Protein AF-A0A391NZA7-F1 (afdb_monomer_lite)

InterPro domains:
  IPR036621 Anticodon-binding domain superfamily [G3DSA:3.40.50.800] (8-64)

Secondary structure (DSSP, 8-state):
-HHHHHHHHHHHHHHHHHTEEEEE-TTT--EEEEEHHHHHHHHHHHHTTSS-HHHHHHHS-EE-

Foldseek 3Di:
DVVVVVVVVVVVVVVQVVQWDWDADDPVRWIFIGGPVCVVVVVVCCVVVVDDVVVVPVVTPTDD

Radius of gyration: 14.19 Å; chains: 1; bounding box: 32×18×41 Å

Sequence (64 aa):
EREREREREREREREREDKAVSLRERDSMKQVRLPLADVTTTVRDLCEGRLVWEDVLAKYPHFN

Organism: NCBI:txid797122

pLDDT: mean 87.69, std 9.98, range [57.31, 97.56]

Structure (mmCIF, N/CA/C/O backbone):
data_AF-A0A391NZA7-F1
#
_entry.id   AF-A0A391NZA7-F1
#
loop_
_atom_site.group_PDB
_atom_site.id
_atom_site.type_symbol
_atom_site.label_atom_id
_atom_site.label_alt_id
_atom_site.label_comp_id
_atom_site.label_asym_id
_atom_site.label_entity_id
_atom_site.label_seq_id
_atom_site.pdbx_PDB_ins_code
_atom_site.Cartn_x
_atom_site.Cartn_y
_atom_site.Cartn_z
_atom_site.occupancy
_atom_site.B_iso_or_equiv
_atom_site.auth_seq_id
_atom_site.auth_comp_id
_atom_site.auth_asym_id
_atom_site.auth_atom_id
_atom_site.pdbx_PDB_model_num
ATOM 1 N N . GLU A 1 1 ? 16.482 -10.227 -25.442 1.00 69.31 1 GLU A N 1
ATOM 2 C CA . GLU A 1 1 ? 15.119 -9.682 -25.242 1.00 69.31 1 GLU A CA 1
ATOM 3 C C . GLU A 1 1 ? 14.642 -9.876 -23.803 1.00 69.31 1 GLU A C 1
ATOM 5 O O . GLU A 1 1 ? 14.560 -8.891 -23.086 1.00 69.31 1 GLU A O 1
ATOM 10 N N . ARG A 1 2 ? 14.514 -11.125 -23.330 1.00 76.56 2 ARG A N 1
ATOM 11 C CA . ARG A 1 2 ? 14.132 -11.471 -21.941 1.00 76.56 2 ARG A CA 1
ATOM 12 C C . ARG A 1 2 ? 14.979 -10.825 -20.834 1.00 76.56 2 ARG A C 1
ATOM 14 O O . ARG A 1 2 ? 14.482 -10.566 -19.748 1.00 76.56 2 ARG A O 1
ATOM 21 N N . GLU A 1 3 ? 16.263 -10.587 -21.083 1.00 78.31 3 GLU A N 1
ATOM 22 C CA . GLU A 1 3 ? 17.174 -9.981 -20.101 1.00 78.31 3 GLU A CA 1
ATOM 23 C C . GLU A 1 3 ? 16.938 -8.471 -19.933 1.00 78.31 3 GLU A C 1
ATOM 25 O O . GLU A 1 3 ? 16.899 -7.970 -18.815 1.00 78.31 3 GLU A O 1
ATOM 30 N N . ARG A 1 4 ? 16.639 -7.771 -21.036 1.00 80.19 4 ARG A N 1
ATOM 31 C CA . ARG A 1 4 ? 16.298 -6.338 -21.032 1.00 80.19 4 ARG A CA 1
ATOM 32 C C . ARG A 1 4 ? 14.951 -6.073 -20.364 1.00 80.19 4 ARG A C 1
ATOM 34 O O . ARG A 1 4 ? 14.748 -5.021 -19.775 1.00 80.19 4 ARG A O 1
ATOM 41 N N . GLU A 1 5 ? 14.017 -7.009 -20.485 1.00 81.75 5 GLU A N 1
ATOM 42 C CA . GLU A 1 5 ? 12.709 -6.926 -19.833 1.00 81.75 5 GLU A CA 1
ATOM 43 C C . GLU A 1 5 ? 12.836 -7.063 -18.309 1.00 81.75 5 GLU A C 1
ATOM 45 O O . GLU A 1 5 ? 12.315 -6.228 -17.574 1.00 81.75 5 GLU A O 1
ATOM 50 N N . ARG A 1 6 ? 13.645 -8.024 -17.841 1.00 81.50 6 ARG A N 1
ATOM 51 C CA . ARG A 1 6 ? 13.971 -8.196 -16.415 1.00 81.50 6 ARG A CA 1
ATOM 52 C C . ARG A 1 6 ? 14.686 -6.986 -15.821 1.00 81.50 6 ARG A C 1
ATOM 54 O O . ARG A 1 6 ? 14.449 -6.641 -14.669 1.00 81.50 6 ARG A O 1
ATOM 61 N N . GLU A 1 7 ? 15.578 -6.357 -16.578 1.00 81.50 7 GLU A N 1
ATOM 62 C CA . GLU A 1 7 ? 16.293 -5.157 -16.135 1.00 81.50 7 GLU A CA 1
ATOM 63 C C . GLU A 1 7 ? 15.340 -3.967 -15.956 1.00 81.50 7 GL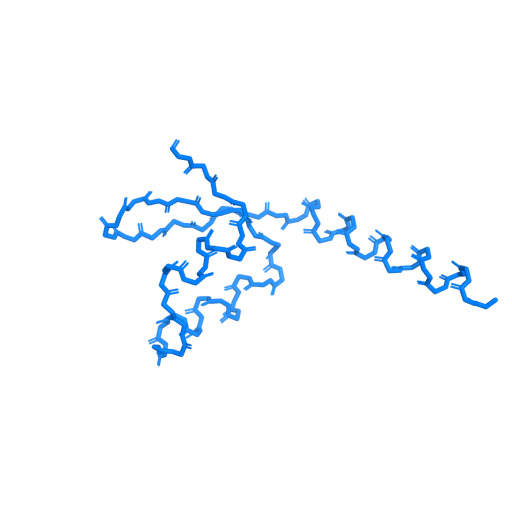U A C 1
ATOM 65 O O . GLU A 1 7 ? 15.362 -3.309 -14.919 1.00 81.50 7 GLU A O 1
ATOM 70 N N . ARG A 1 8 ? 14.414 -3.769 -16.903 1.00 80.44 8 ARG A N 1
ATOM 71 C CA . ARG A 1 8 ? 13.361 -2.744 -16.807 1.00 80.44 8 ARG A CA 1
ATOM 72 C C . ARG A 1 8 ? 12.407 -2.986 -15.641 1.00 80.44 8 ARG A C 1
ATOM 74 O O . ARG A 1 8 ? 11.931 -2.031 -15.037 1.00 80.44 8 ARG A O 1
ATOM 81 N N . GLU A 1 9 ? 12.086 -4.241 -15.348 1.00 80.25 9 GLU A N 1
ATOM 82 C CA . GLU A 1 9 ? 11.231 -4.596 -14.214 1.00 80.25 9 GLU A CA 1
ATOM 83 C C . GLU A 1 9 ? 11.920 -4.279 -12.881 1.00 80.25 9 GLU A C 1
ATOM 85 O O . GLU A 1 9 ? 11.327 -3.611 -12.037 1.00 80.25 9 GLU A O 1
ATOM 90 N N . ARG A 1 10 ? 13.207 -4.626 -12.745 1.00 79.06 10 ARG A N 1
ATOM 91 C CA . ARG A 1 10 ? 14.032 -4.284 -11.571 1.00 79.06 10 ARG A CA 1
ATOM 92 C C . ARG A 1 10 ? 14.179 -2.780 -11.367 1.00 79.06 10 ARG A C 1
ATOM 94 O O . ARG A 1 10 ? 14.175 -2.313 -10.234 1.00 79.06 10 ARG A O 1
ATOM 101 N N . GLU A 1 11 ? 14.333 -2.017 -12.444 1.00 77.81 11 GLU A N 1
ATOM 102 C CA . GLU A 1 11 ? 14.434 -0.556 -12.375 1.00 77.81 11 GLU A CA 1
ATOM 103 C C . GLU A 1 11 ? 13.112 0.074 -11.913 1.00 77.81 11 GLU A C 1
ATOM 105 O O . GLU A 1 11 ? 13.105 0.928 -11.029 1.00 77.81 11 GLU A O 1
ATOM 110 N N . ARG A 1 12 ? 11.977 -0.418 -12.427 1.00 74.19 12 ARG A N 1
ATOM 111 C CA . ARG A 1 12 ? 10.640 -0.009 -11.967 1.00 74.19 12 ARG A CA 1
ATOM 112 C C . ARG A 1 12 ? 10.391 -0.380 -10.509 1.00 74.19 12 ARG A C 1
ATOM 114 O O . ARG A 1 12 ? 9.732 0.373 -9.800 1.00 74.19 12 ARG A O 1
ATOM 121 N N . GLU A 1 13 ? 10.873 -1.538 -10.074 1.00 71.50 13 GLU A N 1
ATOM 122 C CA . GLU A 1 13 ? 10.761 -1.992 -8.689 1.00 71.50 13 GLU A CA 1
ATOM 123 C C . GLU A 1 13 ? 11.582 -1.099 -7.749 1.00 71.50 13 GLU A C 1
ATOM 125 O O . GLU A 1 13 ? 11.043 -0.599 -6.765 1.00 71.50 13 GLU A O 1
ATOM 130 N N . ARG A 1 14 ? 12.823 -0.764 -8.124 1.00 71.44 14 ARG A N 1
ATOM 131 C CA . ARG A 1 14 ? 13.659 0.204 -7.393 1.00 71.44 14 ARG A CA 1
ATOM 132 C C . ARG A 1 14 ? 13.022 1.587 -7.303 1.00 71.44 14 ARG A C 1
ATOM 134 O O . ARG A 1 14 ? 12.974 2.168 -6.227 1.00 71.44 14 ARG A O 1
ATOM 141 N N . GLU A 1 15 ? 12.466 2.102 -8.398 1.00 69.81 15 GLU A N 1
ATOM 142 C CA . GLU A 1 15 ? 11.804 3.413 -8.375 1.00 69.81 15 GLU A CA 1
ATOM 143 C C . GLU A 1 15 ? 10.556 3.416 -7.468 1.00 69.81 15 GLU A C 1
ATOM 145 O O . GLU A 1 15 ? 10.229 4.428 -6.838 1.00 69.81 15 GLU A O 1
ATOM 150 N N . ARG A 1 16 ? 9.852 2.279 -7.374 1.00 67.00 16 ARG A N 1
ATOM 151 C CA . ARG A 1 16 ? 8.726 2.099 -6.445 1.00 67.00 16 ARG A CA 1
ATOM 152 C C . ARG A 1 16 ? 9.186 2.070 -4.988 1.00 67.00 16 ARG A C 1
ATOM 154 O O . ARG A 1 16 ? 8.487 2.632 -4.145 1.00 67.00 16 ARG A O 1
ATOM 161 N N . GLU A 1 17 ? 10.334 1.461 -4.698 1.00 66.00 17 GLU A N 1
ATOM 162 C CA . GLU A 1 17 ? 10.947 1.462 -3.363 1.00 66.00 17 GLU A CA 1
ATOM 163 C C . GLU A 1 17 ? 11.441 2.858 -2.949 1.00 66.00 17 GLU A C 1
ATOM 165 O O . GLU A 1 17 ? 11.173 3.294 -1.825 1.00 66.00 17 GLU A O 1
ATOM 170 N N . ASP A 1 18 ? 12.073 3.604 -3.861 1.00 69.12 18 ASP A N 1
ATOM 171 C CA . ASP A 1 18 ? 12.608 4.950 -3.596 1.00 69.12 18 ASP A CA 1
ATOM 172 C C . ASP A 1 18 ? 11.512 5.974 -3.249 1.00 69.12 18 ASP A C 1
ATOM 174 O O . ASP A 1 18 ? 11.759 6.956 -2.547 1.00 69.12 18 ASP A O 1
ATOM 178 N N . LYS A 1 19 ? 10.271 5.731 -3.689 1.00 84.56 19 LYS A N 1
ATOM 179 C CA . LYS A 1 19 ? 9.099 6.577 -3.406 1.00 84.56 19 LYS A CA 1
ATOM 180 C C . LYS A 1 19 ? 8.139 5.929 -2.404 1.00 84.56 19 LYS A C 1
ATOM 182 O O . LYS A 1 19 ? 6.932 6.150 -2.482 1.00 84.56 19 LYS A O 1
ATOM 187 N N . ALA A 1 20 ? 8.631 5.111 -1.476 1.00 88.50 20 ALA A N 1
ATOM 188 C CA . ALA A 1 20 ? 7.788 4.515 -0.443 1.00 88.50 20 ALA A CA 1
ATOM 189 C C . ALA A 1 20 ? 7.458 5.502 0.692 1.00 88.50 20 ALA A C 1
ATOM 191 O O . ALA A 1 20 ? 8.346 6.152 1.249 1.00 88.50 20 ALA A O 1
ATOM 192 N N . VAL A 1 21 ? 6.185 5.549 1.086 1.00 92.94 21 VAL A N 1
ATOM 193 C CA . VAL A 1 21 ? 5.658 6.357 2.198 1.00 92.94 21 VAL A CA 1
ATOM 194 C C . VAL A 1 21 ? 5.099 5.463 3.305 1.00 92.94 21 VAL A C 1
ATOM 196 O O . VAL A 1 21 ? 4.903 4.267 3.097 1.00 92.94 21 VAL A O 1
ATOM 199 N N . SER A 1 22 ? 4.838 6.036 4.482 1.00 93.50 22 SER A N 1
ATOM 200 C CA . SER A 1 22 ? 4.208 5.320 5.596 1.00 93.50 22 SER A CA 1
ATOM 201 C C . SER A 1 22 ? 2.713 5.635 5.676 1.00 93.50 22 SER A C 1
ATOM 203 O O . SER A 1 22 ? 2.331 6.804 5.728 1.00 93.50 22 SER A O 1
ATOM 205 N N . LEU A 1 23 ? 1.871 4.603 5.724 1.00 94.56 23 LEU A N 1
ATOM 206 C CA . LEU A 1 23 ? 0.432 4.701 5.978 1.00 94.56 23 LEU A CA 1
ATOM 207 C C . LEU A 1 23 ? 0.140 4.206 7.398 1.00 94.56 23 LEU A C 1
ATOM 209 O O . LEU A 1 23 ? 0.563 3.113 7.769 1.00 94.56 23 LEU A O 1
ATOM 213 N N . ARG A 1 24 ? -0.581 5.012 8.185 1.00 95.88 24 ARG A N 1
ATOM 214 C CA . ARG A 1 24 ? -0.943 4.711 9.576 1.00 95.88 24 ARG A CA 1
ATOM 215 C C . ARG A 1 24 ? -2.447 4.541 9.718 1.00 95.88 24 ARG A C 1
ATOM 217 O O . ARG A 1 24 ? -3.200 5.423 9.312 1.00 95.88 24 ARG A O 1
ATOM 224 N N . GLU A 1 25 ? -2.863 3.454 10.350 1.00 94.88 25 GLU A N 1
ATOM 225 C CA . GLU A 1 25 ? -4.270 3.200 10.655 1.00 94.88 25 GLU A CA 1
ATOM 226 C C . GLU A 1 25 ? -4.659 3.761 12.026 1.00 94.88 25 GLU A C 1
ATOM 228 O O . GLU A 1 25 ? -3.832 3.876 12.934 1.00 94.88 25 GLU A O 1
ATOM 233 N N . ARG A 1 26 ? -5.917 4.198 12.143 1.00 94.94 26 ARG A N 1
ATOM 234 C CA . ARG A 1 26 ? -6.398 5.000 13.272 1.00 94.94 26 ARG A CA 1
ATOM 235 C C . ARG A 1 26 ? -6.513 4.186 14.559 1.00 94.94 26 ARG A C 1
ATOM 237 O O . ARG A 1 26 ? -6.058 4.675 15.591 1.00 94.94 26 ARG A O 1
ATOM 244 N N . ASP A 1 27 ? -7.124 3.002 14.510 1.00 92.81 27 ASP A N 1
ATOM 245 C CA . ASP A 1 27 ? -7.543 2.285 15.717 1.00 92.81 27 ASP A CA 1
ATOM 246 C C . ASP A 1 27 ? -6.371 1.519 16.334 1.00 92.81 27 ASP A C 1
ATOM 248 O O . ASP A 1 27 ? -6.102 1.663 17.527 1.00 92.81 27 ASP A O 1
ATOM 252 N N . SER A 1 28 ? -5.608 0.772 15.527 1.00 92.56 28 SER A N 1
ATOM 253 C CA . SER A 1 28 ? -4.427 0.045 16.014 1.00 92.56 28 SER A CA 1
ATOM 254 C C . SER A 1 28 ? -3.176 0.912 16.138 1.00 92.56 28 SER A C 1
ATOM 256 O O . SER A 1 28 ? -2.198 0.487 16.750 1.00 92.56 28 SER A O 1
ATOM 258 N N . MET A 1 29 ? -3.171 2.101 15.526 1.00 93.00 29 MET A N 1
ATOM 259 C CA . MET A 1 29 ? -2.003 2.979 15.386 1.00 93.00 29 MET A CA 1
ATOM 260 C C . MET A 1 29 ? -0.815 2.381 14.616 1.00 93.00 29 MET A C 1
ATOM 262 O O . MET A 1 29 ? 0.217 3.055 14.509 1.00 93.00 29 MET A O 1
ATOM 266 N N . LYS A 1 30 ? -0.949 1.169 14.060 1.00 93.69 30 LYS A N 1
ATOM 267 C CA . LYS A 1 30 ? 0.104 0.487 13.301 1.00 93.69 30 LYS A CA 1
ATOM 268 C C . LYS A 1 30 ? 0.418 1.223 12.004 1.00 93.69 30 LYS A C 1
ATOM 270 O O . LYS A 1 30 ? -0.430 1.920 11.442 1.00 93.69 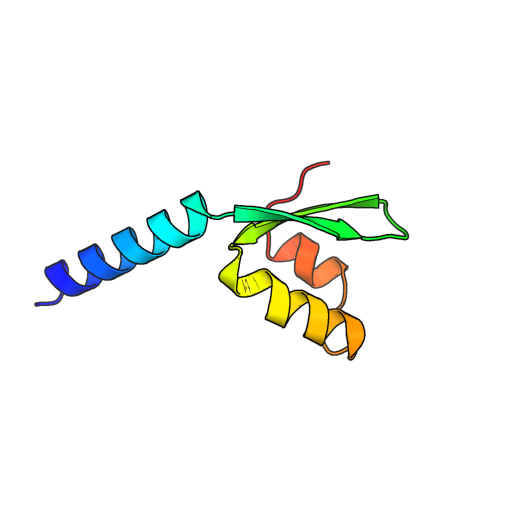30 LYS A O 1
ATOM 275 N N . GLN A 1 31 ? 1.649 1.049 11.529 1.00 95.12 31 GLN A N 1
ATOM 276 C CA . GLN A 1 31 ? 2.164 1.720 10.339 1.00 95.12 31 GLN A CA 1
ATOM 277 C C . GLN A 1 31 ? 2.751 0.715 9.353 1.00 95.12 31 GLN A C 1
ATOM 279 O O . GLN A 1 31 ? 3.578 -0.111 9.732 1.00 95.12 31 GLN A O 1
ATOM 284 N N . VAL A 1 32 ? 2.371 0.838 8.084 1.00 95.00 32 VAL A N 1
ATOM 285 C CA . VAL A 1 32 ? 2.927 0.066 6.963 1.00 95.00 32 VAL A CA 1
ATOM 286 C C . VAL A 1 32 ? 3.710 0.989 6.041 1.00 95.00 32 VAL A C 1
ATOM 288 O O . VAL A 1 32 ? 3.343 2.154 5.875 1.00 95.00 32 VAL A O 1
ATOM 291 N N . ARG A 1 33 ? 4.763 0.474 5.404 1.00 93.31 33 ARG A N 1
ATOM 292 C CA . ARG A 1 33 ? 5.502 1.182 4.359 1.00 93.31 33 ARG A CA 1
ATOM 293 C C . ARG A 1 33 ? 5.134 0.614 2.994 1.00 93.31 33 ARG A C 1
ATOM 295 O O . ARG A 1 33 ? 5.311 -0.573 2.747 1.00 93.31 33 ARG A O 1
ATOM 302 N N . LEU A 1 34 ? 4.623 1.469 2.115 1.00 92.81 3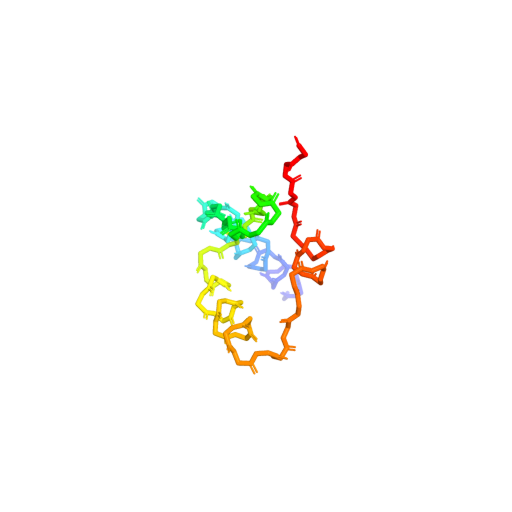4 LEU A N 1
ATOM 303 C CA . LEU A 1 34 ? 4.143 1.088 0.787 1.00 92.81 34 LEU A CA 1
ATOM 304 C C . LEU A 1 34 ? 4.577 2.103 -0.281 1.00 92.81 34 LEU A C 1
ATOM 306 O O . LEU A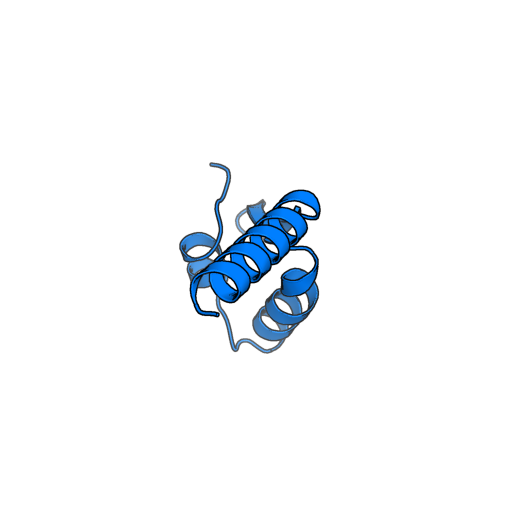 1 34 ? 4.761 3.282 0.040 1.00 92.81 34 LEU A O 1
ATOM 310 N N . PRO A 1 35 ? 4.734 1.686 -1.549 1.00 93.00 35 PRO A N 1
ATOM 311 C CA . PRO A 1 35 ? 5.028 2.601 -2.648 1.00 93.00 35 PRO A CA 1
ATOM 312 C C . PRO A 1 35 ? 3.961 3.692 -2.774 1.00 93.00 35 PRO A C 1
ATOM 314 O O . PRO A 1 35 ? 2.768 3.398 -2.699 1.00 93.00 35 PRO A O 1
ATOM 317 N N . LEU A 1 36 ? 4.359 4.938 -3.054 1.00 90.00 36 LEU A N 1
ATOM 318 C CA . LEU A 1 36 ? 3.426 6.061 -3.232 1.00 90.00 36 LEU A CA 1
ATOM 319 C C . LEU A 1 36 ? 2.337 5.774 -4.282 1.00 90.00 36 LEU A C 1
ATOM 321 O O . LEU A 1 36 ? 1.194 6.199 -4.121 1.00 90.00 36 LEU A O 1
ATOM 325 N N . ALA A 1 37 ? 2.676 5.018 -5.331 1.00 90.50 37 ALA A N 1
ATOM 326 C CA . ALA A 1 37 ? 1.739 4.614 -6.380 1.00 90.50 37 ALA A CA 1
ATOM 327 C C . ALA A 1 37 ? 0.566 3.759 -5.856 1.00 90.50 37 ALA A C 1
ATOM 329 O O . ALA A 1 37 ? -0.544 3.863 -6.376 1.00 90.50 37 ALA A O 1
ATOM 330 N N . ASP A 1 38 ? 0.794 2.971 -4.804 1.00 92.00 38 ASP A N 1
ATOM 331 C CA . ASP A 1 38 ? -0.189 2.047 -4.230 1.00 92.00 38 ASP A CA 1
ATOM 332 C C . ASP A 1 38 ? -1.062 2.705 -3.151 1.00 92.00 38 ASP A C 1
ATOM 334 O O . ASP A 1 38 ? -2.074 2.141 -2.736 1.00 92.00 38 ASP A O 1
ATOM 338 N N . VAL A 1 39 ? -0.697 3.898 -2.672 1.00 93.75 39 VAL A N 1
ATOM 339 C CA . VAL A 1 39 ? -1.390 4.555 -1.552 1.00 93.75 39 VAL A CA 1
ATOM 340 C C . VAL A 1 39 ? -2.840 4.857 -1.902 1.00 93.75 39 VAL A C 1
ATOM 342 O O . VAL A 1 39 ? -3.746 4.525 -1.145 1.00 93.75 39 VAL A O 1
ATOM 345 N N . THR A 1 40 ? -3.073 5.480 -3.057 1.00 94.50 40 THR A N 1
ATOM 346 C CA . THR A 1 40 ? -4.416 5.942 -3.446 1.00 94.50 40 THR A CA 1
ATOM 347 C C . THR A 1 40 ? -5.394 4.787 -3.633 1.00 94.50 40 THR A C 1
ATOM 349 O O . THR A 1 40 ? -6.555 4.892 -3.241 1.00 94.50 40 THR A O 1
ATOM 352 N N . THR A 1 41 ? -4.929 3.675 -4.203 1.00 95.56 41 THR A N 1
ATOM 353 C CA . THR A 1 41 ? -5.736 2.471 -4.404 1.00 95.56 41 THR A CA 1
ATOM 354 C C . THR A 1 41 ? -6.008 1.776 -3.076 1.00 95.56 41 THR A C 1
ATOM 356 O O . THR A 1 41 ? -7.167 1.522 -2.767 1.00 95.56 41 THR A O 1
ATOM 359 N N . THR A 1 42 ? -4.976 1.584 -2.250 1.00 95.56 42 THR A N 1
ATOM 360 C CA . THR A 1 42 ? -5.096 0.963 -0.922 1.00 95.56 42 THR A CA 1
ATOM 361 C C . THR A 1 42 ? -6.063 1.735 -0.023 1.00 95.56 42 THR A C 1
ATOM 363 O O . THR A 1 42 ? -6.960 1.141 0.567 1.00 95.56 42 THR A O 1
ATOM 366 N N . VAL A 1 43 ? -5.936 3.066 0.053 1.00 96.06 43 VAL A N 1
ATOM 367 C CA . VAL A 1 43 ? -6.822 3.914 0.871 1.00 96.06 43 VAL A CA 1
ATOM 368 C C . VAL A 1 43 ? -8.260 3.862 0.366 1.00 96.06 43 VAL A C 1
ATOM 370 O O . VAL A 1 43 ? -9.176 3.706 1.168 1.00 96.06 43 VAL A O 1
ATOM 373 N N . ARG A 1 44 ? -8.478 3.949 -0.952 1.00 97.56 44 ARG A N 1
ATOM 374 C CA . ARG A 1 44 ? -9.824 3.831 -1.527 1.00 97.56 44 ARG A CA 1
ATOM 375 C C . ARG A 1 44 ? -10.459 2.486 -1.178 1.00 97.56 44 ARG A C 1
ATOM 377 O O . ARG A 1 44 ? -11.608 2.460 -0.754 1.00 97.56 44 ARG A O 1
ATOM 384 N N . ASP A 1 45 ? -9.723 1.389 -1.325 1.00 97.44 45 ASP A N 1
ATOM 385 C CA . ASP A 1 45 ? -10.254 0.047 -1.079 1.00 97.44 45 ASP A CA 1
ATOM 386 C C . ASP A 1 45 ? -10.553 -0.195 0.409 1.00 97.44 45 ASP A C 1
ATOM 388 O O . ASP A 1 45 ? -11.558 -0.835 0.719 1.00 97.44 45 ASP A O 1
ATOM 392 N N . LEU A 1 46 ? -9.758 0.387 1.317 1.00 96.38 46 LEU A N 1
ATOM 393 C CA . LEU A 1 46 ? -10.055 0.429 2.755 1.00 96.38 46 LEU A CA 1
ATOM 394 C C . LEU A 1 46 ? -11.332 1.233 3.048 1.00 96.38 46 LEU A C 1
ATOM 396 O O . LEU A 1 46 ? -12.187 0.779 3.803 1.00 96.38 46 LEU A O 1
ATOM 400 N N . CYS A 1 47 ? -11.495 2.413 2.437 1.00 96.31 47 CYS A N 1
ATOM 401 C CA . CYS A 1 47 ? -12.681 3.255 2.627 1.00 96.31 47 CYS A CA 1
ATOM 402 C C . CYS A 1 47 ? -13.963 2.627 2.061 1.00 96.31 47 CYS A C 1
ATOM 404 O O . CYS A 1 47 ? -15.041 2.834 2.611 1.00 96.31 47 CYS A O 1
ATOM 406 N N . GLU A 1 48 ? -13.852 1.869 0.972 1.00 97.50 48 GLU A N 1
ATOM 407 C CA . GLU A 1 48 ? -14.964 1.144 0.349 1.00 97.50 48 GLU A CA 1
ATOM 408 C C . GLU A 1 48 ? -15.226 -0.226 1.002 1.00 97.50 48 GLU A C 1
ATOM 410 O O . GLU A 1 48 ? -16.165 -0.917 0.613 1.00 97.50 48 GLU A O 1
ATOM 415 N N . GLY A 1 49 ? -14.410 -0.638 1.981 1.00 94.00 49 GLY A N 1
ATOM 416 C CA . GLY A 1 49 ? -14.541 -1.923 2.675 1.00 94.00 49 GLY A CA 1
ATOM 417 C C . GLY A 1 49 ? -14.203 -3.145 1.814 1.00 94.00 49 GLY A C 1
ATOM 418 O O . GLY A 1 49 ? -14.587 -4.261 2.156 1.00 94.00 49 GLY A O 1
ATOM 419 N N . ARG A 1 50 ? -13.500 -2.954 0.691 1.00 96.38 50 ARG A N 1
ATOM 420 C CA . ARG A 1 50 ? -13.013 -4.039 -0.183 1.00 96.38 50 ARG A CA 1
ATOM 421 C C . ARG A 1 50 ? -11.718 -4.673 0.321 1.00 96.38 50 ARG A C 1
ATOM 423 O O . ARG A 1 50 ? -11.348 -5.745 -0.146 1.00 96.38 50 ARG A O 1
ATOM 430 N N . LEU A 1 51 ? -11.033 -3.993 1.233 1.00 96.12 51 LEU A N 1
ATOM 431 C CA . LEU A 1 51 ? -9.797 -4.419 1.872 1.00 96.12 51 LEU A CA 1
ATOM 432 C C . LEU A 1 51 ? -9.929 -4.176 3.377 1.00 96.12 51 LEU A C 1
ATOM 434 O O . LEU A 1 51 ? -10.481 -3.149 3.775 1.00 96.12 51 LEU A O 1
ATOM 438 N N . VAL A 1 52 ? -9.421 -5.088 4.207 1.00 96.06 52 VAL A N 1
ATOM 439 C CA . VAL A 1 52 ? -9.312 -4.873 5.660 1.00 96.06 52 VAL A CA 1
ATOM 440 C C . VAL A 1 52 ? -7.870 -4.561 6.052 1.00 96.06 52 VAL A C 1
ATOM 442 O O . VAL A 1 52 ? -6.928 -4.865 5.319 1.00 96.06 52 VAL A O 1
ATOM 445 N N . TRP A 1 53 ? -7.676 -3.914 7.201 1.00 95.12 53 TRP A N 1
ATOM 446 C CA . TRP A 1 53 ? -6.349 -3.456 7.619 1.00 95.12 53 TRP A CA 1
ATOM 447 C C . TRP A 1 53 ? -5.366 -4.613 7.852 1.00 95.12 53 TRP A C 1
ATOM 449 O O . TRP A 1 53 ? -4.180 -4.497 7.545 1.00 95.12 53 TRP A O 1
ATOM 459 N N . GLU A 1 54 ? -5.859 -5.757 8.319 1.00 95.31 54 GLU A N 1
ATOM 460 C CA . GLU A 1 54 ? -5.090 -6.988 8.508 1.00 95.31 54 GLU A CA 1
ATOM 461 C C . GLU A 1 54 ? -4.451 -7.476 7.201 1.00 95.31 54 GLU A C 1
ATOM 463 O O . GLU A 1 54 ? -3.289 -7.890 7.204 1.00 95.31 54 GLU A O 1
ATOM 468 N N . ASP A 1 55 ? -5.156 -7.348 6.074 1.00 95.44 55 ASP A N 1
ATOM 469 C CA . ASP A 1 55 ? -4.629 -7.713 4.755 1.00 95.44 55 ASP A CA 1
ATOM 470 C C . ASP A 1 55 ? -3.508 -6.759 4.322 1.00 95.44 55 ASP A C 1
ATOM 472 O O . ASP A 1 55 ? -2.511 -7.175 3.729 1.00 95.44 55 ASP A O 1
ATOM 476 N N . VAL A 1 56 ? -3.635 -5.468 4.650 1.00 94.62 56 VAL A N 1
ATOM 477 C CA . VAL A 1 56 ? -2.604 -4.457 4.372 1.00 94.62 56 VAL A CA 1
ATOM 478 C C . VAL A 1 56 ? -1.336 -4.752 5.175 1.00 94.62 56 VAL A C 1
ATOM 480 O O . VAL A 1 56 ? -0.237 -4.686 4.623 1.00 94.62 56 VAL A O 1
ATOM 483 N N . LEU A 1 57 ? -1.481 -5.120 6.452 1.00 94.19 57 LEU A N 1
ATOM 484 C CA . LEU A 1 57 ? -0.368 -5.502 7.328 1.00 94.19 57 LEU A CA 1
ATOM 485 C C . LEU A 1 57 ? 0.351 -6.769 6.851 1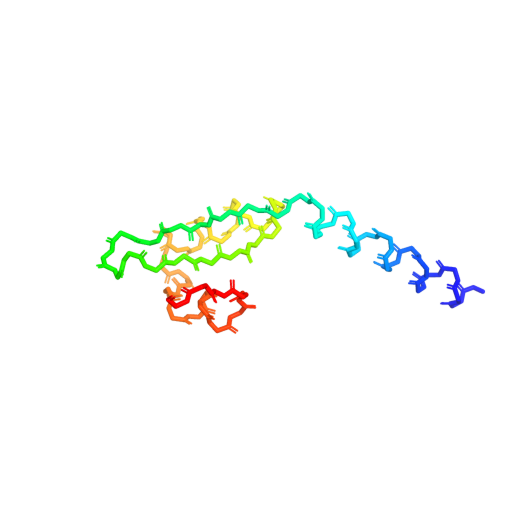.00 94.19 57 LEU A C 1
ATOM 487 O O . LEU A 1 57 ? 1.567 -6.870 7.011 1.00 94.19 57 LEU A O 1
ATOM 491 N N . ALA A 1 58 ? -0.382 -7.726 6.277 1.00 93.69 58 ALA A N 1
ATOM 492 C CA . ALA A 1 58 ? 0.192 -8.941 5.704 1.00 93.69 58 ALA A CA 1
ATOM 493 C C . ALA A 1 58 ? 0.905 -8.680 4.365 1.00 93.69 58 ALA A C 1
ATOM 495 O O . ALA A 1 58 ? 1.885 -9.352 4.044 1.00 93.69 58 ALA A O 1
ATOM 496 N N . LYS A 1 59 ? 0.417 -7.709 3.583 1.00 92.94 59 LYS A N 1
ATOM 497 C CA . LYS A 1 59 ? 0.941 -7.381 2.250 1.00 92.94 59 LYS A CA 1
ATOM 498 C C . LYS A 1 59 ? 2.186 -6.498 2.287 1.00 92.94 59 LYS A C 1
ATOM 500 O O . LYS A 1 59 ? 3.081 -6.683 1.464 1.00 92.94 59 LYS A O 1
ATOM 505 N N . TYR A 1 60 ? 2.224 -5.513 3.179 1.00 92.38 60 TYR A N 1
ATOM 506 C CA . TYR A 1 60 ? 3.278 -4.503 3.213 1.00 92.38 60 TYR A CA 1
ATOM 507 C C . TYR A 1 60 ? 4.147 -4.632 4.469 1.00 92.38 60 TYR A C 1
ATOM 509 O O . TYR A 1 60 ? 3.642 -4.976 5.540 1.00 92.38 60 TYR A O 1
ATOM 517 N N . PRO A 1 61 ? 5.454 -4.321 4.374 1.00 90.06 61 PRO A N 1
ATOM 518 C CA . PRO A 1 61 ? 6.319 -4.298 5.543 1.00 90.06 61 PRO A CA 1
ATOM 519 C C . PRO A 1 61 ? 5.792 -3.274 6.552 1.00 90.06 61 PRO A C 1
ATOM 521 O O . PRO A 1 61 ? 5.549 -2.114 6.211 1.00 90.06 61 PRO A O 1
ATOM 524 N N . HIS A 1 62 ? 5.622 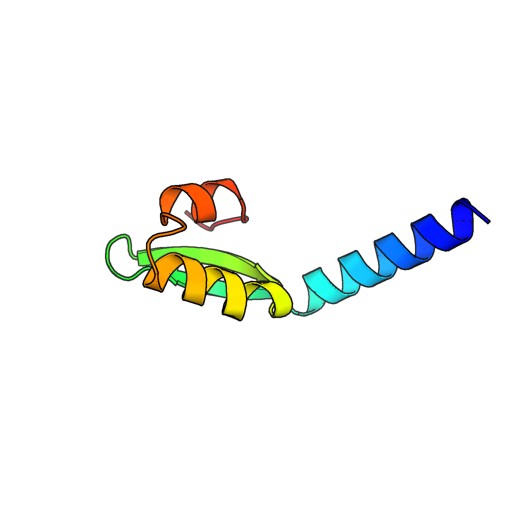-3.700 7.799 1.00 85.94 62 HIS A N 1
ATOM 525 C CA . HIS A 1 62 ? 5.183 -2.844 8.893 1.00 85.94 62 HIS A CA 1
ATOM 526 C C . HIS A 1 62 ? 6.211 -2.821 10.013 1.00 85.94 62 HIS A C 1
ATOM 528 O O . HIS A 1 62 ? 6.973 -3.767 10.212 1.00 85.94 62 HIS A O 1
ATOM 534 N N . PHE A 1 63 ? 6.222 -1.707 10.735 1.00 72.62 63 PHE A N 1
ATOM 535 C CA . PHE A 1 63 ? 6.988 -1.576 11.965 1.00 72.62 63 PHE A CA 1
ATOM 536 C C . PHE A 1 63 ? 6.092 -1.991 13.129 1.00 72.62 63 PHE A C 1
ATOM 538 O O . PHE A 1 63 ? 4.918 -1.610 13.168 1.00 72.62 63 PHE A O 1
ATOM 545 N N . ASN A 1 64 ? 6.645 -2.800 14.032 1.00 57.31 64 ASN A N 1
ATOM 546 C CA . ASN A 1 64 ? 5.995 -3.175 15.285 1.00 57.31 64 ASN A CA 1
ATOM 547 C C . ASN A 1 64 ? 6.267 -2.108 16.347 1.00 57.31 64 ASN A C 1
ATOM 549 O O . ASN A 1 64 ? 7.441 -1.676 16.428 1.00 57.31 64 ASN A O 1
#